Protein AF-A0A7C1A7L4-F1 (afdb_monomer)

Secondary structure (DSSP, 8-state):
-EEEEE---TTPPTT-EEEEEHHHHSS-------GGGTTHHHHHHHHHHTT---SS-EEEEE--S--SS-SS--HHHHHHHHHHHHHHHHHHHHTT---

Nearest PDB structures (foldseek):
  1cfz-assembly2_B  TM=8.924E-01  e=5.222E-07  Escherichia coli
  2kml-assembly1_A  TM=8.791E-01  e=1.177E-05  Escherichia coli IAI1
  5ttx-assembly3_C  TM=6.495E-01  e=5.223E-05  Thaumarchaeota archaeon SCGC AB-539-E09
  5ija-assembly2_B  TM=7.996E-01  e=6.401E-04  Thermococcus kodakarensis KOD1
  5ttx-assembly1_A  TM=6.616E-01  e=3.723E-04  Thaumarchaeota archaeon SCGC AB-539-E09

pLDDT: mean 84.65, std 14.68, range [44.75, 97.56]

Foldseek 3Di:
DEAEEAFADPPDDFLDKDKDWPVRLQDPPDPRDDPVCVCPSVVQVVCVVVVNHDPTYMYIYTHAPDPPDDDDHDPSNVVSVVVSVVVSQVVCVVVVHHD

Radius of gyration: 14.33 Å; Cα contacts (8 Å, |Δi|>4): 113; chains: 1; bounding box: 32×24×37 Å

Mean predicted aligned error: 5.59 Å

Sequence (99 aa):
VLILDAMIMPEGPPGTVVKLQENELDRPVQMLFSAHQFGIGETIAAARLVGQAPTRLTAVGMVPFSLETGYGLSPEADGALVHMIDEALDVLTGWGIHA

Structure (mmCIF, N/CA/C/O backbone):
data_AF-A0A7C1A7L4-F1
#
_entry.id   AF-A0A7C1A7L4-F1
#
loop_
_atom_site.group_PDB
_atom_site.id
_atom_site.type_symbol
_atom_site.label_atom_id
_atom_site.label_alt_id
_atom_site.label_comp_id
_atom_site.label_asym_id
_atom_site.label_entity_id
_atom_site.label_seq_id
_atom_site.pdbx_PDB_ins_code
_atom_site.Cartn_x
_atom_site.Cartn_y
_atom_site.Cartn_z
_atom_site.occupancy
_atom_site.B_iso_or_equiv
_atom_site.auth_seq_id
_atom_site.auth_comp_id
_atom_site.auth_asym_id
_atom_site.auth_atom_id
_atom_site.pdbx_PDB_model_num
ATOM 1 N N . VAL A 1 1 ? -9.572 0.199 5.616 1.00 90.50 1 VAL A N 1
ATOM 2 C CA . VAL A 1 1 ? -8.764 1.081 4.746 1.00 90.50 1 VAL A CA 1
ATOM 3 C C . VAL A 1 1 ? -7.612 0.257 4.217 1.00 90.50 1 VAL A C 1
ATOM 5 O O . VAL A 1 1 ? -6.853 -0.268 5.021 1.00 90.50 1 VAL A O 1
ATOM 8 N N . LEU A 1 2 ? -7.548 0.085 2.898 1.00 93.12 2 LEU A N 1
ATOM 9 C CA . LEU A 1 2 ? -6.454 -0.595 2.208 1.00 93.12 2 LEU A CA 1
ATOM 10 C C . LEU A 1 2 ? -5.644 0.461 1.461 1.00 93.12 2 LEU A C 1
ATOM 12 O O . LEU A 1 2 ? -6.221 1.228 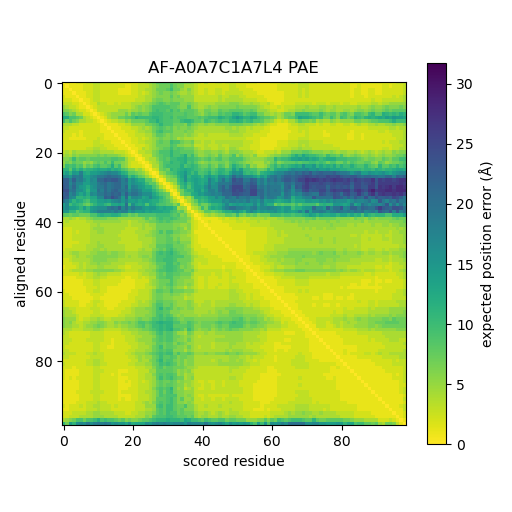0.693 1.00 93.12 2 LEU A O 1
ATOM 16 N N . ILE A 1 3 ? -4.345 0.523 1.729 1.00 91.12 3 ILE A N 1
ATOM 17 C CA . ILE A 1 3 ? -3.418 1.452 1.080 1.00 91.12 3 ILE A CA 1
ATOM 18 C C . ILE A 1 3 ? -2.606 0.668 0.054 1.00 91.12 3 ILE A C 1
ATOM 20 O O . ILE A 1 3 ? -2.100 -0.406 0.371 1.00 91.12 3 ILE A O 1
ATOM 24 N N . LEU A 1 4 ? -2.492 1.216 -1.153 1.00 92.25 4 LEU A N 1
ATOM 25 C CA . LEU A 1 4 ? -1.670 0.691 -2.237 1.00 92.25 4 LEU A CA 1
ATOM 26 C C . LEU A 1 4 ? -0.621 1.740 -2.596 1.00 92.25 4 LEU A C 1
ATOM 28 O O . LEU A 1 4 ? -0.996 2.864 -2.926 1.00 92.25 4 LEU A O 1
ATOM 32 N N . ASP A 1 5 ? 0.666 1.406 -2.504 1.00 89.44 5 ASP A N 1
ATOM 33 C CA . ASP A 1 5 ? 1.748 2.368 -2.765 1.00 89.44 5 ASP A CA 1
ATOM 34 C C . ASP A 1 5 ? 3.040 1.689 -3.248 1.00 89.44 5 ASP A C 1
ATOM 36 O O . ASP A 1 5 ? 3.235 0.483 -3.080 1.00 89.44 5 ASP A O 1
ATOM 40 N N . ALA A 1 6 ? 3.956 2.472 -3.814 1.00 88.88 6 ALA A N 1
ATOM 41 C CA . ALA A 1 6 ? 5.349 2.063 -3.937 1.00 88.88 6 ALA A CA 1
ATOM 42 C C . ALA A 1 6 ? 6.005 2.106 -2.547 1.00 88.88 6 ALA A C 1
ATOM 44 O O . ALA A 1 6 ? 5.843 3.076 -1.811 1.00 88.88 6 ALA A O 1
ATOM 45 N N . MET A 1 7 ? 6.758 1.075 -2.167 1.00 85.56 7 MET A N 1
ATOM 46 C CA . MET A 1 7 ? 7.387 1.003 -0.844 1.00 85.56 7 MET A CA 1
ATOM 47 C C . MET A 1 7 ? 8.897 0.870 -0.962 1.00 85.56 7 MET A C 1
ATOM 49 O O . MET A 1 7 ? 9.410 -0.128 -1.455 1.00 85.56 7 MET A O 1
ATOM 53 N N . ILE A 1 8 ? 9.634 1.867 -0.476 1.00 81.69 8 ILE A N 1
ATOM 54 C CA . ILE A 1 8 ? 11.092 1.772 -0.415 1.00 81.69 8 ILE A CA 1
ATOM 55 C C . ILE A 1 8 ? 11.475 0.922 0.794 1.00 81.69 8 ILE A C 1
ATOM 57 O O . ILE A 1 8 ? 11.311 1.337 1.942 1.00 81.69 8 ILE A O 1
ATOM 61 N N . MET A 1 9 ? 12.017 -0.256 0.504 1.00 79.12 9 MET A N 1
ATOM 62 C CA . MET A 1 9 ? 12.532 -1.213 1.476 1.00 79.12 9 MET A CA 1
ATOM 63 C C . MET A 1 9 ? 14.053 -1.301 1.301 1.00 79.12 9 MET A C 1
ATOM 65 O O . MET A 1 9 ? 14.485 -1.756 0.243 1.00 79.12 9 MET A O 1
ATOM 69 N N . PRO A 1 10 ? 14.876 -0.902 2.293 1.00 71.81 10 PRO A N 1
ATOM 70 C CA . PRO A 1 10 ? 16.337 -0.866 2.151 1.00 71.81 10 PRO A CA 1
ATOM 71 C C . PRO A 1 10 ? 16.978 -2.183 1.690 1.00 71.81 10 PRO A C 1
ATOM 73 O O . PRO A 1 10 ? 17.991 -2.157 0.999 1.00 71.81 10 PRO A O 1
ATOM 76 N N . GLU A 1 11 ? 16.381 -3.323 2.046 1.00 77.88 11 GLU A N 1
ATOM 77 C CA . GLU A 1 11 ? 16.870 -4.662 1.683 1.00 77.88 11 GLU A CA 1
ATOM 78 C C . GLU A 1 11 ? 15.919 -5.421 0.739 1.00 77.88 11 GLU A C 1
ATOM 80 O O . GLU A 1 11 ? 16.116 -6.605 0.474 1.00 77.88 11 GLU A O 1
ATOM 85 N N . GLY A 1 12 ? 14.873 -4.762 0.227 1.00 82.81 12 GLY A N 1
ATOM 86 C CA . GLY A 1 12 ? 13.909 -5.383 -0.680 1.00 82.81 12 GLY A CA 1
ATOM 87 C C . GLY A 1 12 ? 14.371 -5.295 -2.138 1.00 82.81 12 GLY A C 1
ATOM 88 O O . GLY A 1 12 ? 14.619 -4.189 -2.617 1.00 82.81 12 GLY A O 1
ATOM 89 N N . PRO A 1 13 ? 14.464 -6.409 -2.885 1.00 92.38 13 PRO A N 1
ATOM 90 C CA . PRO A 1 13 ? 14.670 -6.354 -4.330 1.00 92.38 13 PRO A CA 1
ATOM 91 C C . PRO A 1 13 ? 13.514 -5.623 -5.039 1.00 92.38 13 PRO A C 1
ATOM 93 O O . PRO A 1 13 ? 12.361 -5.794 -4.627 1.00 92.38 13 PRO A O 1
ATOM 96 N N . PRO A 1 14 ? 13.761 -4.870 -6.128 1.00 94.06 14 PRO A N 1
ATOM 97 C CA . PRO A 1 14 ? 12.693 -4.335 -6.968 1.00 94.06 14 PRO A CA 1
ATOM 98 C C . PRO A 1 14 ? 11.656 -5.384 -7.382 1.00 94.06 14 PRO A C 1
ATOM 100 O O . PRO A 1 14 ? 12.001 -6.530 -7.667 1.00 94.06 14 PRO A O 1
ATOM 103 N N . GLY A 1 15 ? 10.382 -4.995 -7.393 1.00 94.38 15 GLY A N 1
ATOM 104 C CA . GLY A 1 15 ? 9.254 -5.888 -7.670 1.00 94.38 15 GLY A CA 1
ATOM 105 C C . GLY A 1 15 ? 8.795 -6.726 -6.478 1.00 94.38 15 GLY A C 1
ATOM 106 O O . GLY A 1 15 ? 7.767 -7.392 -6.569 1.00 94.38 15 GLY A O 1
ATOM 107 N N . THR A 1 16 ? 9.504 -6.684 -5.346 1.00 94.31 16 THR A N 1
ATOM 108 C CA . THR A 1 16 ? 9.042 -7.352 -4.122 1.00 94.31 16 THR A CA 1
ATOM 109 C C . THR A 1 16 ? 7.739 -6.722 -3.655 1.00 94.31 16 THR A C 1
ATOM 111 O O . THR A 1 16 ? 7.702 -5.523 -3.371 1.00 94.31 16 THR A O 1
ATOM 114 N N . VAL A 1 17 ? 6.686 -7.532 -3.550 1.00 93.25 17 VAL A N 1
ATOM 115 C CA . VAL A 1 17 ? 5.415 -7.126 -2.950 1.00 93.25 17 VAL A CA 1
ATOM 116 C C . VAL A 1 17 ? 5.482 -7.360 -1.445 1.00 93.25 17 VAL A C 1
ATOM 118 O O . VAL A 1 17 ? 5.863 -8.429 -0.973 1.00 93.25 17 VAL A O 1
ATOM 121 N N . VAL A 1 18 ? 5.130 -6.330 -0.688 1.00 89.50 18 VAL A N 1
ATOM 122 C CA . VAL A 1 18 ? 5.141 -6.306 0.771 1.00 89.50 18 VAL A CA 1
ATOM 123 C C . VAL A 1 18 ? 3.731 -6.008 1.255 1.00 89.50 18 VAL A C 1
ATOM 125 O O . VAL A 1 18 ? 3.048 -5.132 0.723 1.00 89.50 18 VAL A O 1
ATOM 128 N N . LYS A 1 19 ? 3.308 -6.730 2.292 1.00 90.44 19 LYS A N 1
ATOM 129 C CA . LYS A 1 19 ? 2.041 -6.524 2.993 1.00 90.44 19 LYS A CA 1
ATOM 130 C C . LYS A 1 19 ? 2.328 -6.189 4.448 1.00 90.44 19 LYS A C 1
ATOM 132 O O . LYS A 1 19 ? 3.063 -6.921 5.101 1.00 90.44 19 LYS A O 1
ATOM 137 N N . LEU A 1 20 ? 1.721 -5.114 4.938 1.00 86.44 20 LEU A N 1
ATOM 138 C CA . LEU A 1 20 ? 1.889 -4.609 6.297 1.00 86.44 20 LEU A CA 1
ATOM 139 C C . LEU A 1 20 ? 0.537 -4.531 6.986 1.00 86.44 20 LEU A C 1
ATOM 141 O O . LEU A 1 20 ? -0.387 -3.872 6.495 1.00 86.44 20 LEU A O 1
ATOM 145 N N . GLN A 1 21 ? 0.424 -5.209 8.120 1.00 83.06 21 GLN A N 1
ATOM 146 C CA . GLN A 1 21 ? -0.773 -5.199 8.952 1.00 83.06 21 GLN A CA 1
ATOM 147 C C . GLN A 1 21 ? -0.757 -4.029 9.942 1.00 83.06 21 GLN A C 1
ATOM 149 O O . GLN A 1 21 ? 0.264 -3.385 10.166 1.00 83.06 21 GLN A O 1
ATOM 154 N N . GLU A 1 22 ? -1.906 -3.737 10.553 1.00 74.81 22 GLU A N 1
ATOM 155 C CA . GLU A 1 22 ? -2.084 -2.600 11.467 1.00 74.81 22 GLU A CA 1
ATOM 156 C C . GLU A 1 22 ? -1.009 -2.514 12.567 1.00 74.81 22 GLU A C 1
ATOM 158 O O . GLU A 1 22 ? -0.431 -1.457 12.791 1.00 74.81 22 GLU A O 1
ATOM 163 N N . ASN A 1 23 ? -0.657 -3.632 13.201 1.00 71.00 23 ASN A N 1
ATOM 164 C CA . ASN A 1 23 ? 0.375 -3.683 14.245 1.00 71.00 23 ASN A CA 1
ATOM 165 C C . ASN A 1 23 ? 1.794 -3.331 13.750 1.00 71.00 23 ASN A C 1
ATOM 167 O O . ASN A 1 23 ? 2.657 -2.973 14.558 1.00 71.00 23 ASN A O 1
ATOM 171 N N . GLU A 1 24 ? 2.045 -3.462 12.450 1.00 67.94 24 GLU A N 1
ATOM 172 C CA . GLU A 1 24 ? 3.293 -3.082 11.784 1.00 67.94 24 GLU A CA 1
ATOM 173 C C . GLU A 1 24 ? 3.272 -1.607 11.361 1.00 67.94 24 GLU A C 1
ATOM 175 O O . GLU A 1 24 ? 4.327 -0.984 11.287 1.00 67.94 24 GLU A O 1
ATOM 180 N N . LEU A 1 25 ? 2.077 -1.034 11.180 1.00 64.94 25 LEU A N 1
ATOM 181 C CA . LEU A 1 25 ? 1.843 0.383 10.878 1.00 64.94 25 LEU A CA 1
ATOM 182 C C . LEU A 1 25 ? 1.805 1.272 12.140 1.00 64.94 25 LEU A C 1
ATOM 184 O O . LEU A 1 25 ? 1.942 2.489 12.045 1.00 64.94 25 LEU A O 1
ATOM 188 N N . ASP A 1 26 ? 1.640 0.669 13.320 1.00 57.28 26 ASP A N 1
ATOM 189 C CA . ASP A 1 26 ? 1.477 1.364 14.610 1.00 57.28 26 ASP A CA 1
ATOM 190 C C . ASP A 1 26 ? 2.770 1.688 15.333 1.00 57.28 26 ASP A C 1
ATOM 192 O O . ASP A 1 26 ? 2.800 2.486 16.276 1.00 57.28 26 ASP A O 1
ATOM 196 N N . ARG A 1 27 ? 3.854 1.032 14.940 1.00 54.66 27 ARG A N 1
ATOM 197 C CA . ARG A 1 27 ? 5.146 1.337 15.526 1.00 54.66 27 ARG A CA 1
ATOM 198 C C . ARG A 1 27 ? 5.626 2.662 14.928 1.00 54.66 27 ARG A C 1
ATOM 200 O O . ARG A 1 27 ? 5.434 2.885 13.737 1.00 54.66 27 ARG A O 1
ATOM 207 N N . PRO A 1 28 ? 6.387 3.487 15.670 1.00 46.25 28 PRO A N 1
ATOM 208 C CA . PRO A 1 28 ? 7.198 4.563 15.087 1.00 46.25 28 PRO A CA 1
ATOM 209 C C . PRO A 1 28 ? 8.356 3.998 14.230 1.00 46.25 28 PRO A C 1
ATOM 211 O O . PRO A 1 28 ? 9.431 4.588 14.123 1.00 46.25 28 PRO A O 1
ATOM 214 N N . VAL A 1 29 ? 8.164 2.802 13.666 1.00 45.66 29 VAL A N 1
ATOM 215 C CA . VAL A 1 29 ? 9.053 2.111 12.753 1.00 45.66 29 VAL A CA 1
ATOM 216 C C . VAL A 1 29 ? 8.902 2.829 11.427 1.00 45.66 29 VAL A C 1
ATOM 218 O O . VAL A 1 29 ? 8.021 2.553 10.628 1.00 45.66 29 VAL A O 1
ATOM 221 N N . GLN A 1 30 ? 9.775 3.820 11.283 1.0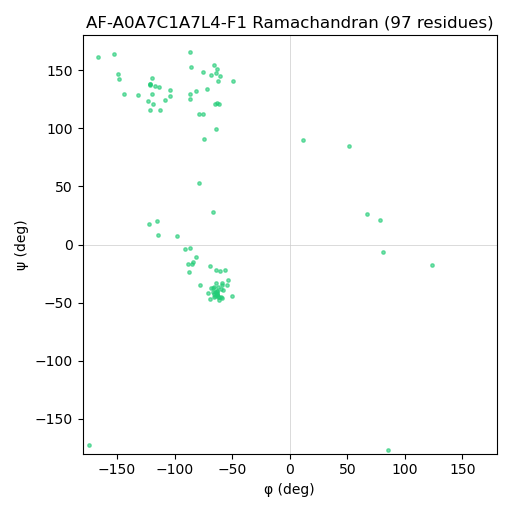0 45.72 30 GLN A N 1
ATOM 222 C CA . GLN A 1 30 ? 10.578 3.995 10.086 1.00 45.72 30 GLN A CA 1
ATOM 223 C C . GLN A 1 30 ? 9.752 3.994 8.803 1.00 45.72 30 GLN A C 1
ATOM 225 O O . GLN A 1 30 ? 9.627 2.975 8.136 1.00 45.72 30 GLN A O 1
ATOM 230 N N . MET A 1 31 ? 9.240 5.189 8.491 1.00 44.75 31 MET A N 1
ATOM 231 C CA . MET A 1 31 ? 9.181 5.763 7.145 1.00 44.75 31 MET A CA 1
ATOM 232 C C . MET A 1 31 ? 9.508 4.747 6.050 1.00 44.75 31 MET A C 1
ATOM 234 O O . MET A 1 31 ? 10.665 4.584 5.672 1.00 44.75 31 MET A O 1
ATOM 238 N N . LEU A 1 32 ? 8.493 4.064 5.543 1.00 46.84 32 LEU A N 1
ATOM 239 C CA . LEU A 1 32 ? 8.623 3.355 4.285 1.00 46.84 32 LEU A CA 1
ATOM 240 C C . LEU A 1 32 ? 8.570 4.431 3.207 1.00 46.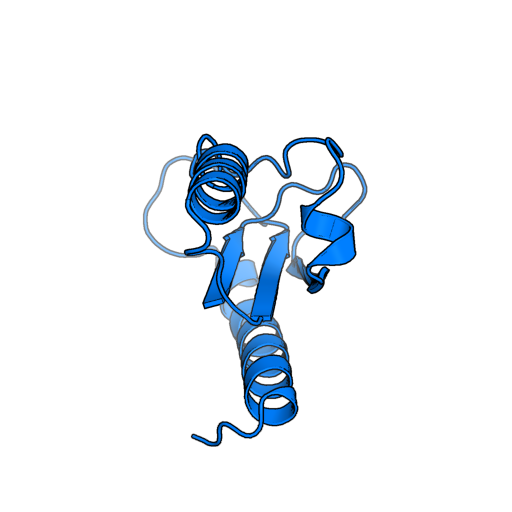84 32 LEU A C 1
ATOM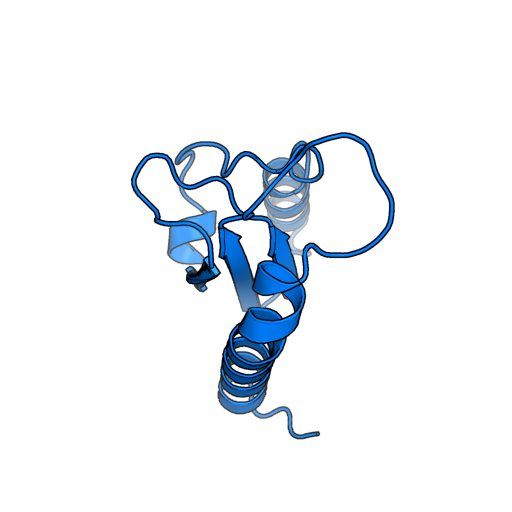 242 O O . LEU A 1 32 ? 7.614 5.190 3.097 1.00 46.84 32 LEU A O 1
ATOM 246 N N . PHE A 1 33 ? 9.699 4.631 2.536 1.00 56.03 33 PHE A N 1
ATOM 247 C CA . PHE A 1 33 ? 10.054 5.917 1.936 1.00 56.03 33 PHE A CA 1
ATOM 248 C C . PHE A 1 33 ? 9.348 6.213 0.598 1.00 56.03 33 PHE A C 1
ATOM 250 O O . PHE A 1 33 ? 10.005 6.553 -0.378 1.00 56.03 33 PHE A O 1
ATOM 257 N N . SER A 1 34 ? 8.020 6.134 0.507 1.00 53.81 34 SER A N 1
ATOM 258 C CA . SER A 1 34 ? 7.320 6.836 -0.577 1.00 53.81 34 SER A CA 1
ATOM 259 C C . SER A 1 34 ? 7.147 8.303 -0.197 1.00 53.81 34 SER A C 1
ATOM 261 O O . SER A 1 34 ? 6.720 8.632 0.911 1.00 53.81 34 SER A O 1
ATOM 263 N N . ALA A 1 35 ? 7.480 9.209 -1.121 1.00 54.88 35 ALA A N 1
ATOM 264 C CA . ALA A 1 35 ? 7.318 10.651 -0.925 1.00 54.88 35 ALA A CA 1
ATOM 265 C C . ALA A 1 35 ? 5.864 11.043 -0.578 1.00 54.88 35 ALA A C 1
ATOM 267 O O . ALA A 1 35 ? 5.642 12.086 0.034 1.00 54.88 35 ALA A O 1
ATOM 268 N N . HIS A 1 36 ? 4.886 10.194 -0.916 1.00 59.47 36 HIS A N 1
ATOM 269 C CA . HIS A 1 36 ? 3.468 10.388 -0.607 1.00 59.47 36 HIS A CA 1
ATOM 270 C C . HIS A 1 36 ? 3.078 9.980 0.824 1.00 59.47 36 HIS A C 1
ATOM 272 O O . HIS A 1 36 ? 1.968 10.284 1.254 1.00 59.47 36 HIS A O 1
ATOM 278 N N . GLN A 1 37 ? 3.957 9.303 1.571 1.00 54.69 37 GLN A N 1
ATOM 279 C CA . GLN A 1 37 ? 3.632 8.760 2.898 1.00 54.69 37 GLN A CA 1
ATOM 280 C C . GLN A 1 37 ? 3.928 9.708 4.059 1.00 54.69 37 GLN A C 1
ATOM 282 O O . GLN A 1 37 ? 3.573 9.405 5.200 1.00 54.69 37 GLN A O 1
ATOM 287 N N . PHE A 1 38 ? 4.517 10.874 3.783 1.00 56.72 38 PHE A N 1
ATOM 288 C CA . PHE A 1 38 ? 4.628 11.951 4.761 1.00 56.72 38 PHE A CA 1
ATOM 289 C C . PHE A 1 38 ? 3.206 12.432 5.116 1.00 56.72 38 PHE A C 1
ATOM 291 O O . PHE A 1 38 ? 2.583 13.157 4.343 1.00 56.72 38 PHE A O 1
ATOM 298 N N . GLY A 1 39 ? 2.649 11.976 6.244 1.00 69.25 39 GLY A N 1
ATOM 299 C CA . GLY A 1 39 ? 1.310 12.351 6.712 1.00 69.25 39 GLY A CA 1
ATOM 300 C C . GLY A 1 39 ? 0.333 11.198 6.964 1.00 69.25 39 GLY A C 1
ATOM 301 O O . GLY A 1 39 ? -0.665 11.414 7.654 1.00 69.25 39 GLY A O 1
ATOM 302 N N . ILE A 1 40 ? 0.562 9.981 6.450 1.00 77.00 40 ILE A N 1
ATOM 303 C CA . ILE A 1 40 ? -0.374 8.859 6.682 1.00 77.00 40 ILE A CA 1
ATOM 304 C C . ILE A 1 40 ? -0.322 8.415 8.146 1.00 77.00 40 ILE A C 1
ATOM 306 O O . ILE A 1 40 ? -1.370 8.279 8.777 1.00 77.00 40 ILE A O 1
ATOM 310 N N . GLY A 1 41 ? 0.880 8.245 8.704 1.00 75.75 41 GLY A N 1
ATOM 311 C CA . GLY A 1 41 ? 1.054 7.879 10.111 1.00 75.75 41 GLY A CA 1
ATOM 312 C C . GLY A 1 41 ? 0.427 8.914 11.048 1.00 75.75 41 GLY A C 1
ATOM 313 O O . GLY A 1 41 ? -0.334 8.562 11.950 1.00 75.75 41 GLY A O 1
ATOM 314 N N . GLU A 1 42 ? 0.656 10.200 10.778 1.00 78.75 42 GLU A N 1
ATOM 315 C CA . GLU A 1 42 ? 0.058 11.315 11.512 1.00 78.75 42 GLU A CA 1
ATOM 316 C C . GLU A 1 42 ? -1.467 11.340 11.373 1.00 78.75 42 GLU A C 1
ATOM 318 O O . GLU A 1 42 ? -2.168 11.569 12.359 1.00 78.75 42 GLU A O 1
ATOM 323 N N . THR A 1 43 ? -1.999 11.058 10.180 1.00 84.06 43 THR A N 1
ATOM 324 C CA . THR A 1 43 ? -3.448 11.009 9.931 1.00 84.06 43 THR A CA 1
ATOM 325 C C . T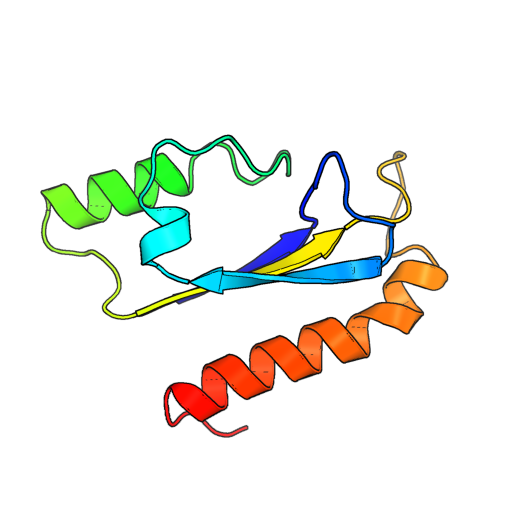HR A 1 43 ? -4.105 9.871 10.706 1.00 84.06 43 THR A C 1
ATOM 327 O O . THR A 1 43 ? -5.140 10.082 11.340 1.00 84.06 43 THR A O 1
ATOM 330 N N . ILE A 1 44 ? -3.504 8.676 10.718 1.00 84.44 44 ILE A N 1
ATOM 331 C CA . ILE A 1 44 ? -4.012 7.533 11.492 1.00 84.44 44 ILE A CA 1
ATOM 332 C C . ILE A 1 44 ? -3.922 7.815 12.995 1.00 84.44 44 ILE A C 1
ATOM 334 O O . ILE A 1 44 ? -4.885 7.564 13.725 1.00 84.44 44 ILE A O 1
ATOM 338 N N . ALA A 1 45 ? -2.815 8.395 13.465 1.00 82.75 45 ALA A N 1
ATOM 339 C CA . ALA A 1 45 ? -2.661 8.790 14.863 1.00 82.75 45 ALA A CA 1
ATOM 340 C C . ALA A 1 45 ? -3.711 9.837 15.280 1.00 82.75 45 ALA A C 1
ATOM 342 O O . ALA A 1 45 ? -4.367 9.679 16.310 1.00 82.75 45 ALA A O 1
ATOM 343 N N . ALA A 1 46 ? -3.939 10.865 14.458 1.00 88.06 46 ALA A N 1
ATOM 344 C CA . ALA A 1 46 ? -4.969 11.873 14.695 1.00 88.06 46 ALA A CA 1
ATOM 345 C C . ALA A 1 46 ? -6.380 11.264 14.693 1.00 88.06 46 ALA A C 1
ATOM 347 O O . ALA A 1 46 ? -7.172 11.547 15.593 1.00 88.06 46 ALA A O 1
ATOM 348 N N . ALA A 1 47 ? -6.680 10.375 13.741 1.00 89.56 47 ALA A N 1
ATOM 349 C CA . ALA A 1 47 ? -7.954 9.664 13.680 1.00 89.56 47 ALA A CA 1
ATOM 350 C C . ALA A 1 47 ? -8.197 8.825 14.946 1.00 89.56 47 ALA A C 1
ATOM 352 O O . ALA A 1 47 ? -9.312 8.812 15.469 1.00 89.56 47 ALA A O 1
ATOM 353 N N . ARG A 1 48 ? -7.158 8.185 15.499 1.00 87.62 48 ARG A N 1
ATOM 354 C CA . ARG A 1 48 ? -7.241 7.469 16.786 1.00 87.62 48 ARG A CA 1
ATOM 355 C C . ARG A 1 48 ? -7.553 8.392 17.955 1.00 87.62 48 ARG A C 1
ATOM 357 O O . ARG A 1 48 ? -8.417 8.048 18.757 1.00 87.62 48 ARG A O 1
ATOM 364 N N . LEU A 1 49 ? -6.914 9.562 18.029 1.00 91.06 49 LEU A N 1
ATOM 365 C CA . LEU A 1 49 ? -7.148 10.533 19.107 1.00 91.06 49 LEU A CA 1
ATOM 366 C C . LEU A 1 49 ? -8.610 10.991 19.189 1.00 91.06 49 LEU A C 1
ATOM 368 O O . LEU A 1 49 ? -9.112 11.229 20.285 1.00 91.06 49 LEU A O 1
ATOM 372 N N . VAL A 1 50 ? -9.303 11.082 18.052 1.00 96.00 50 VAL A N 1
ATOM 373 C CA . VAL A 1 50 ? -10.721 11.479 17.990 1.00 96.00 50 VAL A CA 1
ATOM 374 C C . VAL A 1 50 ? -11.691 10.292 17.901 1.00 96.00 50 VAL A C 1
ATOM 376 O O . VAL A 1 50 ? -12.888 10.489 17.698 1.00 96.00 50 VAL A O 1
ATOM 379 N N . GLY A 1 51 ? -11.201 9.054 18.035 1.00 93.88 51 GLY A N 1
ATOM 380 C CA . GLY A 1 51 ? -12.030 7.846 17.964 1.00 93.88 51 GLY A CA 1
ATOM 381 C C . GLY A 1 51 ? -12.628 7.563 16.578 1.00 93.88 51 GLY A C 1
ATOM 382 O O . GLY A 1 51 ? -13.679 6.939 16.486 1.00 93.88 51 GLY A O 1
ATOM 383 N N . GLN A 1 52 ? -11.984 8.035 15.508 1.00 94.12 52 GLN A N 1
ATOM 384 C CA . GLN A 1 52 ? -12.388 7.865 14.101 1.00 94.12 52 GLN A CA 1
ATOM 385 C C . GLN A 1 52 ? -11.375 7.037 13.291 1.00 94.12 52 GLN A C 1
ATOM 387 O O . GLN A 1 52 ? -11.319 7.125 12.065 1.00 94.12 52 GLN A O 1
ATOM 392 N N . ALA A 1 53 ? -10.532 6.254 13.962 1.00 89.44 53 ALA A N 1
ATOM 393 C CA . ALA A 1 53 ? -9.592 5.374 13.282 1.00 89.44 53 ALA A CA 1
ATOM 394 C C . ALA A 1 53 ? -10.325 4.287 12.477 1.00 89.44 53 ALA A C 1
ATOM 396 O O . ALA A 1 53 ? -11.392 3.824 12.894 1.00 89.44 53 ALA A O 1
ATOM 397 N N . PRO A 1 54 ? -9.765 3.847 11.337 1.00 89.94 54 PRO A N 1
ATOM 398 C CA . PRO A 1 54 ? -10.344 2.744 10.589 1.00 89.94 54 PRO A CA 1
ATOM 399 C C . PRO A 1 54 ? -10.337 1.461 11.426 1.00 89.94 54 PRO A C 1
ATOM 401 O O . PRO A 1 54 ? -9.362 1.160 12.102 1.00 89.94 54 PRO A O 1
ATOM 404 N N . THR A 1 55 ? -11.405 0.668 11.329 1.00 90.25 55 THR A N 1
ATOM 405 C CA . THR A 1 55 ? -11.533 -0.619 12.043 1.00 90.25 55 THR A CA 1
ATOM 406 C C . THR A 1 55 ? -10.597 -1.708 11.524 1.00 90.25 55 THR A C 1
ATOM 408 O O . THR A 1 55 ? -10.402 -2.720 12.189 1.00 90.25 55 THR A O 1
ATOM 411 N N . ARG A 1 56 ? -10.082 -1.536 10.302 1.00 91.12 56 ARG A N 1
ATOM 412 C CA . ARG A 1 56 ? -9.099 -2.407 9.653 1.00 91.12 56 ARG A CA 1
ATOM 413 C C . ARG A 1 56 ? -8.163 -1.545 8.824 1.00 91.12 56 ARG A C 1
ATOM 415 O O . ARG A 1 56 ? -8.641 -0.744 8.009 1.00 91.12 56 ARG A O 1
ATOM 422 N N . LEU A 1 57 ? -6.861 -1.734 8.994 1.00 89.56 57 LEU A N 1
ATOM 423 C CA . LEU A 1 57 ? -5.825 -1.039 8.241 1.00 89.56 57 LEU A CA 1
ATOM 424 C C . LEU A 1 57 ? -4.795 -2.046 7.722 1.00 89.56 57 LEU A C 1
ATOM 426 O O . LEU A 1 57 ? -4.290 -2.884 8.466 1.00 89.56 57 LEU A O 1
ATOM 430 N N . THR A 1 58 ? -4.506 -1.987 6.427 1.00 91.25 58 THR A N 1
ATOM 431 C CA . THR A 1 58 ? -3.455 -2.788 5.788 1.00 91.25 58 THR A CA 1
ATOM 432 C C . THR A 1 58 ? -2.869 -1.982 4.641 1.00 91.25 58 THR A C 1
ATOM 434 O O . THR A 1 58 ? -3.604 -1.274 3.948 1.00 91.25 58 THR A O 1
ATOM 437 N N . ALA A 1 59 ? -1.560 -2.087 4.444 1.00 90.44 59 ALA A N 1
ATOM 438 C CA . ALA A 1 59 ? -0.883 -1.569 3.265 1.00 90.44 59 ALA A CA 1
ATOM 439 C C . ALA A 1 59 ? -0.335 -2.738 2.448 1.00 90.44 59 ALA A C 1
ATOM 441 O O . ALA A 1 59 ? 0.243 -3.670 3.005 1.00 90.44 59 ALA A O 1
ATOM 442 N N . VAL A 1 60 ? -0.524 -2.686 1.136 1.00 93.06 60 VAL A N 1
ATOM 443 C CA . VAL A 1 60 ? 0.131 -3.572 0.174 1.00 93.06 60 VAL A CA 1
ATOM 444 C C . VAL A 1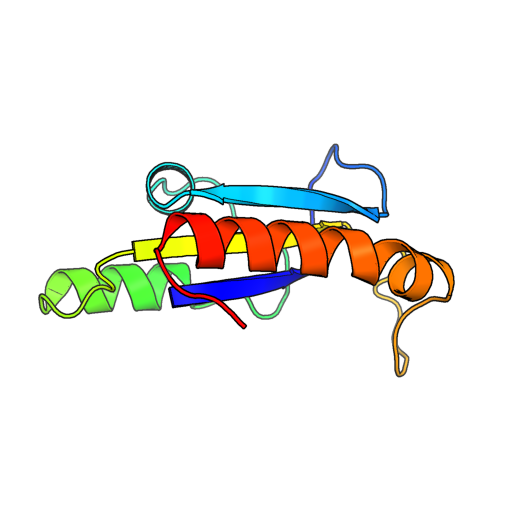 60 ? 0.907 -2.680 -0.778 1.00 93.06 60 VAL A C 1
ATOM 446 O O . VAL A 1 60 ? 0.432 -1.619 -1.173 1.00 93.06 60 VAL A O 1
ATOM 449 N N . GLY A 1 61 ? 2.119 -3.063 -1.133 1.00 91.31 61 GLY A N 1
ATOM 450 C CA . GLY A 1 61 ? 2.950 -2.204 -1.956 1.00 91.31 61 GLY A CA 1
ATOM 451 C C . GLY A 1 61 ? 4.141 -2.924 -2.522 1.00 91.31 61 GLY A C 1
ATOM 452 O O . GLY A 1 61 ? 4.518 -3.991 -2.051 1.00 91.31 61 GLY A O 1
ATOM 453 N N . MET A 1 62 ? 4.713 -2.333 -3.558 1.00 93.69 62 MET A N 1
ATOM 454 C CA . MET A 1 62 ? 5.784 -2.935 -4.332 1.00 93.69 62 MET A CA 1
ATOM 455 C C . MET A 1 62 ? 7.047 -2.092 -4.216 1.00 93.69 62 MET A C 1
ATOM 457 O O . MET A 1 62 ? 6.993 -0.864 -4.322 1.00 93.69 62 MET A O 1
ATOM 461 N N . VAL A 1 63 ? 8.191 -2.746 -4.032 1.00 93.06 63 VAL A N 1
ATOM 462 C CA . VAL A 1 63 ? 9.484 -2.065 -4.130 1.00 93.06 63 VAL A CA 1
ATOM 463 C C . VAL A 1 63 ? 9.677 -1.586 -5.571 1.00 93.06 63 VAL A C 1
ATOM 465 O O . VAL A 1 63 ? 9.638 -2.410 -6.487 1.00 93.06 63 VAL A O 1
ATOM 468 N N . PRO A 1 64 ? 9.858 -0.275 -5.812 1.00 91.62 64 PRO A N 1
ATOM 469 C CA . PRO A 1 64 ? 9.908 0.260 -7.167 1.00 91.62 64 PRO A CA 1
ATOM 470 C C . PRO A 1 64 ? 11.165 -0.202 -7.917 1.00 91.62 64 PRO A C 1
ATOM 472 O O . PRO A 1 64 ? 12.243 -0.319 -7.337 1.00 91.62 64 PRO A O 1
ATOM 475 N N . PHE A 1 65 ? 11.034 -0.406 -9.231 1.00 94.12 65 PHE A N 1
ATOM 476 C CA . PHE A 1 65 ? 12.166 -0.649 -10.138 1.00 94.12 65 PHE A CA 1
ATOM 477 C C . PHE A 1 65 ? 12.918 0.629 -10.501 1.00 94.12 65 PHE A C 1
ATOM 479 O O . PHE A 1 65 ? 14.136 0.612 -10.651 1.00 94.12 65 PHE A O 1
ATOM 486 N N . SER A 1 66 ? 12.199 1.743 -10.616 1.00 91.62 66 SER A N 1
ATOM 487 C CA . SER A 1 66 ? 12.761 3.065 -10.861 1.00 91.62 66 SER A CA 1
ATOM 488 C C . SER A 1 66 ? 11.882 4.127 -10.206 1.00 91.62 66 SER A C 1
ATOM 490 O O . SER A 1 66 ? 10.664 3.973 -10.126 1.00 91.62 66 SER A O 1
ATOM 492 N N . LEU A 1 67 ? 12.520 5.198 -9.736 1.00 90.06 67 LEU A N 1
ATOM 493 C CA . LEU A 1 67 ? 11.884 6.431 -9.260 1.00 90.06 67 LEU A CA 1
ATOM 494 C C . LEU A 1 67 ? 12.381 7.650 -10.054 1.00 90.06 67 LEU A C 1
ATOM 496 O O . LEU A 1 67 ? 12.266 8.787 -9.598 1.00 90.06 67 LEU A O 1
ATOM 500 N N . GLU A 1 68 ? 12.984 7.421 -11.223 1.00 92.75 68 GLU A N 1
ATOM 501 C CA . GLU A 1 68 ? 13.373 8.502 -12.124 1.00 92.75 68 GLU A CA 1
ATOM 502 C C . GLU A 1 68 ? 12.142 9.264 -12.627 1.00 92.75 68 GLU A C 1
ATOM 504 O O . GLU A 1 68 ? 11.047 8.715 -12.763 1.00 92.75 68 GLU A O 1
ATOM 509 N N . THR A 1 69 ? 12.323 10.550 -12.925 1.00 91.88 69 THR A N 1
ATOM 510 C CA . THR A 1 69 ? 11.248 11.393 -13.448 1.00 91.88 69 THR A CA 1
ATOM 511 C C . THR A 1 69 ? 10.740 10.851 -14.782 1.00 91.88 69 THR A C 1
ATOM 513 O O . THR A 1 69 ? 11.478 10.796 -15.764 1.00 91.88 69 THR A O 1
ATOM 516 N N . GLY A 1 70 ? 9.453 10.527 -14.839 1.00 90.06 70 GLY A N 1
ATOM 517 C CA . GLY A 1 70 ? 8.804 10.000 -16.031 1.00 90.06 70 GLY A CA 1
ATOM 518 C C . GLY A 1 70 ? 7.297 9.856 -15.843 1.00 90.06 70 GLY A C 1
ATOM 519 O O . GLY A 1 70 ? 6.738 10.295 -14.838 1.00 90.06 70 GLY A O 1
ATOM 520 N N . TYR A 1 71 ? 6.641 9.241 -16.826 1.00 92.50 71 TYR A N 1
ATOM 521 C CA . TYR A 1 71 ? 5.214 8.929 -16.783 1.00 92.50 71 TYR A CA 1
ATOM 522 C C . TYR A 1 71 ? 4.999 7.428 -16.945 1.00 92.50 71 TYR A C 1
ATOM 524 O O . TYR A 1 71 ? 5.601 6.807 -17.819 1.00 92.50 71 TYR A O 1
ATOM 532 N N . GLY A 1 72 ? 4.075 6.883 -16.157 1.00 92.19 72 GLY A N 1
ATOM 533 C CA . GLY A 1 72 ? 3.722 5.468 -16.194 1.00 92.19 72 GLY A CA 1
ATOM 534 C C . GLY A 1 72 ? 4.633 4.586 -15.341 1.00 92.19 72 GLY A C 1
ATOM 535 O O . GLY A 1 72 ? 5.503 5.067 -14.616 1.00 92.19 72 GLY A O 1
ATOM 536 N N . LEU A 1 73 ? 4.374 3.282 -15.411 1.00 94.75 73 LEU A N 1
ATOM 537 C CA . LEU A 1 73 ? 5.170 2.247 -14.760 1.00 94.75 73 LEU A CA 1
ATOM 538 C C . LEU A 1 73 ? 6.341 1.845 -15.661 1.00 94.75 73 LEU A C 1
ATOM 540 O O . LEU A 1 73 ? 6.242 1.923 -16.888 1.00 94.75 73 LEU A O 1
ATOM 544 N N . SER A 1 74 ? 7.438 1.371 -15.067 1.00 95.06 74 SER A N 1
ATOM 545 C CA . SER A 1 74 ? 8.437 0.642 -15.852 1.00 95.06 74 SER A CA 1
ATOM 546 C C . SER A 1 74 ? 7.827 -0.673 -16.369 1.00 95.06 74 SER A C 1
ATOM 548 O O . SER A 1 74 ? 6.907 -1.194 -15.732 1.00 95.06 74 SER A O 1
ATOM 550 N N . PRO A 1 75 ? 8.315 -1.245 -17.486 1.00 95.38 75 PRO A N 1
ATOM 551 C CA . PRO A 1 75 ? 7.814 -2.527 -17.991 1.00 95.38 75 PRO A CA 1
ATOM 552 C C . PRO A 1 75 ? 7.855 -3.653 -16.946 1.00 95.38 75 PRO A C 1
ATOM 554 O O . PRO A 1 75 ? 6.966 -4.499 -16.894 1.00 95.38 75 PRO A O 1
ATOM 557 N N . GLU A 1 76 ? 8.871 -3.649 -16.083 1.00 96.25 76 GLU A N 1
ATOM 558 C CA . GLU A 1 76 ? 9.027 -4.612 -14.995 1.00 96.25 76 GLU A CA 1
ATOM 559 C C . GLU A 1 76 ? 7.996 -4.390 -13.882 1.00 96.25 76 GLU A C 1
ATOM 561 O O . GLU A 1 76 ? 7.412 -5.353 -13.386 1.00 96.25 76 GLU A O 1
ATOM 566 N N . ALA A 1 77 ? 7.735 -3.130 -13.518 1.00 95.44 77 ALA A N 1
ATOM 5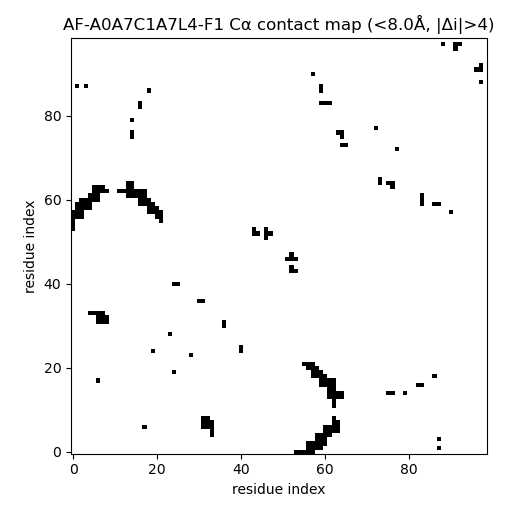67 C CA . ALA A 1 77 ? 6.707 -2.783 -12.542 1.00 95.44 77 ALA A CA 1
ATOM 568 C C . ALA A 1 77 ? 5.302 -3.140 -13.051 1.00 95.44 77 ALA A C 1
ATOM 570 O O . ALA A 1 77 ? 4.498 -3.661 -12.286 1.00 95.44 77 ALA A O 1
ATOM 571 N N . ASP A 1 78 ? 5.019 -2.902 -14.333 1.00 96.00 78 ASP A N 1
ATOM 572 C CA . ASP A 1 78 ? 3.748 -3.271 -14.967 1.00 96.00 78 ASP A CA 1
ATOM 573 C C . ASP A 1 78 ? 3.539 -4.794 -14.957 1.00 96.00 78 ASP A C 1
ATOM 575 O O . ASP A 1 78 ? 2.491 -5.283 -14.537 1.00 96.00 78 ASP A O 1
ATOM 579 N N . GLY A 1 79 ? 4.580 -5.563 -15.299 1.00 94.94 79 GLY A N 1
ATOM 580 C CA . GLY A 1 79 ? 4.543 -7.026 -15.231 1.00 94.94 79 GLY A CA 1
ATOM 581 C C . GLY A 1 79 ? 4.369 -7.579 -13.810 1.00 94.94 79 GLY A C 1
ATOM 582 O O . GLY A 1 79 ? 3.724 -8.611 -13.625 1.00 94.94 79 GLY A O 1
ATOM 583 N N . ALA A 1 80 ? 4.910 -6.894 -12.800 1.00 93.81 80 ALA A N 1
ATOM 584 C CA . ALA A 1 80 ? 4.780 -7.276 -11.393 1.00 93.81 80 ALA A CA 1
ATOM 585 C C . ALA A 1 80 ? 3.473 -6.786 -10.738 1.00 93.81 80 ALA A C 1
ATOM 587 O O . ALA A 1 80 ? 3.083 -7.300 -9.687 1.00 93.81 80 ALA A O 1
ATOM 588 N N . LEU A 1 81 ? 2.763 -5.837 -11.359 1.00 95.38 81 LEU A N 1
ATOM 589 C CA . LEU A 1 81 ? 1.562 -5.218 -10.795 1.00 95.38 81 LEU A CA 1
ATOM 590 C C . LEU A 1 81 ? 0.460 -6.239 -10.500 1.00 95.38 81 LEU A C 1
ATOM 592 O O . LEU A 1 81 ? -0.249 -6.101 -9.505 1.00 95.38 81 LEU A O 1
ATOM 596 N N . VAL A 1 82 ? 0.338 -7.284 -11.325 1.00 95.50 82 VAL A N 1
ATOM 597 C CA . VAL A 1 82 ? -0.677 -8.330 -11.128 1.00 95.50 82 VAL A CA 1
ATOM 598 C C . VAL A 1 82 ? -0.538 -9.002 -9.761 1.00 95.50 82 VAL A C 1
ATOM 600 O O . VAL A 1 82 ? -1.532 -9.200 -9.074 1.00 95.50 82 VAL A O 1
ATOM 603 N N . HIS A 1 83 ? 0.695 -9.234 -9.302 1.00 95.75 83 HIS A N 1
ATOM 604 C CA . HIS A 1 83 ? 0.940 -9.853 -8.003 1.00 95.75 83 H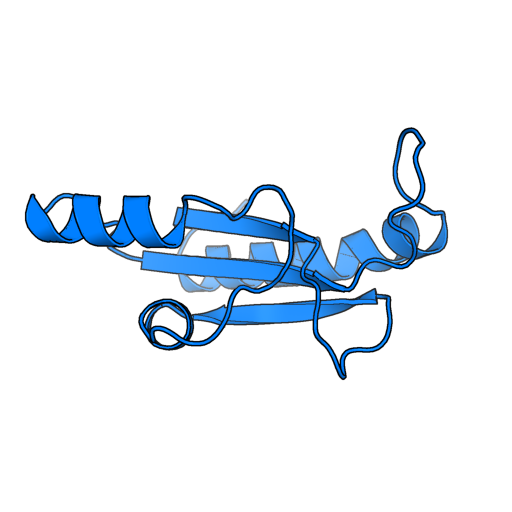IS A CA 1
ATOM 605 C C . HIS A 1 83 ? 0.526 -8.931 -6.847 1.00 95.75 83 HIS A C 1
ATOM 607 O O . HIS A 1 83 ? -0.043 -9.380 -5.855 1.00 95.75 83 HIS A O 1
ATOM 613 N N . MET A 1 84 ? 0.755 -7.623 -6.992 1.00 95.69 84 MET A N 1
ATOM 614 C CA . MET A 1 84 ? 0.299 -6.630 -6.019 1.00 95.69 84 MET A CA 1
ATOM 615 C C . MET A 1 84 ? -1.235 -6.543 -5.968 1.00 95.69 84 MET A C 1
ATOM 617 O O . MET A 1 84 ? -1.803 -6.363 -4.889 1.00 95.69 84 MET A O 1
ATOM 621 N N . ILE A 1 85 ? -1.906 -6.682 -7.116 1.00 96.81 85 ILE A N 1
ATOM 622 C CA . ILE A 1 85 ? -3.372 -6.730 -7.201 1.00 96.81 85 ILE A CA 1
ATOM 623 C C . ILE A 1 85 ? -3.906 -7.988 -6.511 1.00 96.81 85 ILE A C 1
ATOM 625 O O . ILE A 1 85 ? -4.842 -7.876 -5.722 1.00 96.81 85 ILE A O 1
ATOM 629 N N . ASP A 1 86 ? -3.300 -9.150 -6.753 1.00 96.94 86 ASP A N 1
ATOM 630 C CA . ASP A 1 86 ? -3.705 -10.409 -6.119 1.00 96.94 86 ASP A CA 1
ATOM 631 C C . ASP A 1 86 ? -3.607 -10.314 -4.588 1.00 96.94 86 ASP A C 1
ATOM 633 O O . ASP A 1 86 ? -4.573 -10.601 -3.884 1.00 96.94 86 ASP A O 1
ATOM 637 N N . GLU A 1 87 ? -2.501 -9.780 -4.057 1.00 96.50 87 GLU A N 1
ATOM 638 C CA . GLU A 1 87 ? -2.351 -9.552 -2.611 1.00 96.50 87 GLU A CA 1
ATOM 639 C C . GLU A 1 87 ? -3.391 -8.563 -2.056 1.00 96.50 87 GLU A C 1
ATOM 641 O O . GLU A 1 87 ? -3.893 -8.732 -0.941 1.00 96.50 87 GLU A O 1
ATOM 646 N N . ALA A 1 88 ? -3.754 -7.530 -2.821 1.00 96.56 88 ALA A N 1
ATOM 647 C CA . ALA A 1 88 ? -4.806 -6.593 -2.433 1.00 96.56 88 ALA A CA 1
ATOM 648 C C . ALA A 1 88 ? -6.191 -7.267 -2.396 1.00 96.56 88 ALA A C 1
ATOM 650 O O . ALA A 1 88 ? -6.970 -7.033 -1.465 1.00 96.56 88 ALA A O 1
ATOM 651 N N . LEU A 1 89 ? -6.493 -8.124 -3.376 1.00 97.56 89 LEU A N 1
ATOM 652 C CA . LEU A 1 89 ? -7.730 -8.906 -3.427 1.00 97.56 89 LEU A CA 1
ATOM 653 C C . LEU A 1 89 ? -7.798 -9.936 -2.297 1.00 97.56 89 LEU A C 1
ATOM 655 O O . LEU A 1 89 ? -8.865 -10.111 -1.703 1.00 97.56 89 LEU A O 1
ATOM 659 N N . ASP A 1 90 ? -6.677 -10.554 -1.937 1.00 96.94 90 ASP A N 1
ATOM 660 C CA . ASP A 1 90 ? -6.587 -11.461 -0.793 1.00 96.94 90 ASP A CA 1
ATOM 661 C C . ASP A 1 90 ? -6.867 -10.733 0.526 1.00 96.94 90 ASP A C 1
ATOM 663 O O . ASP A 1 90 ? -7.596 -11.244 1.382 1.00 96.94 90 ASP A O 1
ATOM 667 N N . VAL A 1 91 ? -6.365 -9.502 0.684 1.00 96.12 91 VAL A N 1
ATOM 668 C CA . VAL A 1 91 ? -6.695 -8.657 1.844 1.00 96.12 91 VAL A CA 1
ATOM 669 C C . VAL A 1 91 ? -8.194 -8.352 1.896 1.00 96.12 91 VAL A C 1
ATOM 671 O O . VAL A 1 91 ? -8.816 -8.514 2.949 1.00 96.12 91 VAL A O 1
ATOM 674 N N . LEU A 1 92 ? -8.795 -7.947 0.773 1.00 96.81 92 LEU A N 1
ATOM 675 C CA . LEU A 1 92 ? -10.234 -7.666 0.700 1.00 96.81 92 LEU A CA 1
ATOM 676 C C . LEU A 1 92 ? -11.076 -8.916 0.980 1.00 96.81 92 LEU A C 1
ATOM 678 O O . LEU A 1 92 ? -12.033 -8.853 1.755 1.00 96.81 92 LEU A O 1
ATOM 682 N N . THR A 1 93 ? -10.672 -10.064 0.444 1.00 97.38 93 THR A N 1
ATOM 683 C CA . THR A 1 93 ? -11.324 -11.354 0.691 1.00 97.38 93 THR A CA 1
ATOM 684 C C . THR A 1 93 ? -11.224 -11.741 2.164 1.00 97.38 93 THR A C 1
ATOM 686 O O . THR A 1 93 ? -12.226 -12.125 2.768 1.00 97.38 93 THR A O 1
ATOM 689 N N . GLY A 1 94 ? -10.059 -11.547 2.791 1.00 95.25 94 GLY A N 1
ATOM 690 C CA . GLY A 1 94 ? -9.877 -11.710 4.237 1.00 95.25 94 GLY A CA 1
ATOM 691 C C . GLY A 1 94 ? -10.749 -10.761 5.068 1.00 95.25 94 GLY A C 1
ATOM 692 O O . GLY A 1 94 ? -11.075 -11.047 6.220 1.00 95.25 94 GLY A O 1
ATOM 693 N N . TRP A 1 95 ? -11.184 -9.644 4.483 1.00 95.56 95 TRP A N 1
ATOM 694 C CA . TRP A 1 95 ? -12.157 -8.731 5.077 1.00 95.56 95 TRP A CA 1
ATOM 695 C C . TRP A 1 95 ?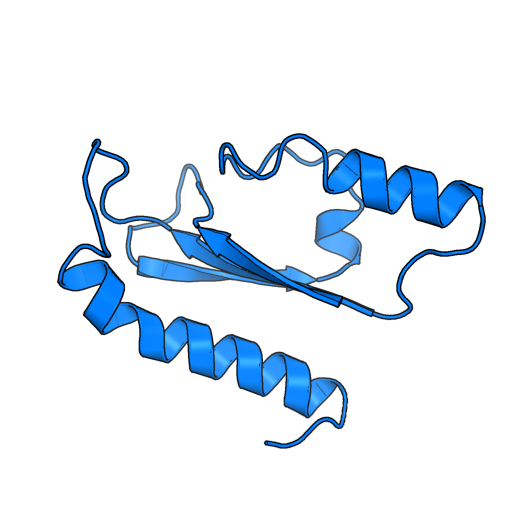 -13.621 -9.106 4.798 1.00 95.56 95 TRP A C 1
ATOM 697 O O . TRP A 1 95 ? -14.513 -8.456 5.355 1.00 95.56 95 TRP A O 1
ATOM 707 N N . GLY A 1 96 ? -13.879 -10.151 4.010 1.00 97.00 96 GLY A N 1
ATOM 708 C CA . GLY A 1 96 ? -15.217 -10.568 3.583 1.00 97.00 96 GLY A CA 1
ATOM 709 C C . GLY A 1 96 ? -15.790 -9.717 2.446 1.00 97.00 96 GLY A C 1
ATOM 710 O O . GLY A 1 96 ? -17.007 -9.644 2.295 1.00 97.00 96 GLY A O 1
ATOM 711 N N . ILE A 1 97 ? -14.931 -9.029 1.690 1.00 95.88 97 ILE A N 1
ATOM 712 C CA . ILE A 1 97 ? -15.297 -8.228 0.519 1.00 95.88 97 ILE A CA 1
ATOM 713 C C . ILE A 1 97 ? -14.896 -9.019 -0.727 1.00 95.88 97 ILE A C 1
ATOM 715 O O . ILE A 1 97 ? -13.748 -9.437 -0.851 1.00 95.88 97 ILE A O 1
ATOM 719 N N . HIS A 1 98 ? -15.835 -9.205 -1.652 1.00 91.75 98 HIS A N 1
ATOM 720 C CA . HIS A 1 98 ? -15.625 -9.926 -2.908 1.00 91.75 98 HIS A CA 1
ATOM 721 C C . HIS A 1 98 ? -15.884 -8.989 -4.092 1.00 91.75 98 HIS A C 1
ATOM 723 O O . HIS A 1 98 ? -16.756 -8.121 -3.996 1.00 91.75 98 HIS A O 1
ATOM 729 N N . ALA A 1 99 ? -15.096 -9.147 -5.157 1.00 69.81 99 ALA A N 1
ATOM 730 C CA . ALA A 1 99 ? -15.216 -8.381 -6.398 1.00 69.81 99 ALA A CA 1
ATOM 731 C C . ALA A 1 99 ? -16.434 -8.806 -7.232 1.00 69.81 99 ALA A C 1
ATOM 733 O O . ALA A 1 99 ? -16.808 -10.001 -7.169 1.00 69.81 99 ALA A O 1
#

Solvent-accessible surface area (backbone atoms only — not comparable to full-atom values): 6003 Å² total; per-residue (Å²): 87,80,44,77,48,60,33,52,47,99,88,55,57,60,57,42,69,47,77,43,48,47,82,64,65,68,46,95,64,69,80,55,62,32,87,81,49,79,54,53,62,59,48,50,52,53,26,47,77,72,74,63,47,72,96,46,51,38,38,39,29,30,19,61,77,71,87,71,94,79,80,84,70,54,74,66,46,54,70,42,43,59,59,51,50,50,54,48,50,52,53,35,45,76,71,75,46,79,136